Protein AF-K0I917-F1 (afdb_monomer_lite)

pLDDT: mean 79.19, std 11.04, range [44.12, 92.94]

InterPro domains:
  IPR001789 Signal transduction response regulator, receiver domain [PF00072] (1-63)
  IPR001789 Signal transduction response regulator, receiver domain [PS50110] (1-67)
  IPR011006 CheY-like superfamily [SSF52172] (1-67)

Foldseek 3Di:
DADPPDHPLRVQVVVCVVPVPDAAEAEDQDDDDVVNSCVVPVPHDHPYYHYPPDDPVRVVVVVVVVD

Structure (mmCIF, N/CA/C/O backbone):
data_AF-K0I917-F1
#
_entry.id   AF-K0I917-F1
#
loop_
_atom_site.group_PDB
_atom_site.id
_atom_site.type_symbol
_atom_site.label_atom_id
_atom_site.label_alt_id
_atom_site.label_comp_id
_atom_site.label_asym_id
_atom_site.label_entity_id
_atom_site.label_seq_id
_atom_site.pdbx_PDB_ins_code
_atom_site.Cartn_x
_atom_site.Cartn_y
_atom_site.Cartn_z
_atom_site.occupancy
_atom_site.B_iso_or_equiv
_atom_site.auth_seq_id
_atom_site.auth_comp_id
_atom_site.auth_asym_id
_atom_site.auth_atom_id
_atom_site.pdbx_PDB_model_num
ATOM 1 N N . MET A 1 1 ? 3.176 -3.438 -19.417 1.00 44.12 1 MET A N 1
ATOM 2 C CA . MET A 1 1 ? 1.827 -2.852 -19.255 1.00 44.12 1 MET A CA 1
ATOM 3 C C . MET A 1 1 ? 1.222 -3.348 -17.948 1.00 44.12 1 MET A C 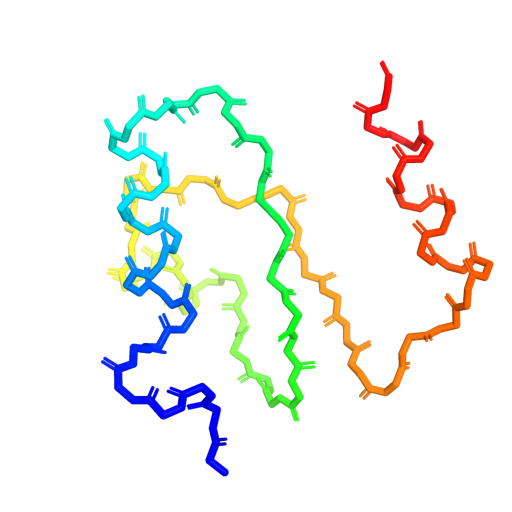1
ATOM 5 O O . MET A 1 1 ? 1.117 -4.554 -17.760 1.00 44.12 1 MET A O 1
ATOM 9 N N . ARG A 1 2 ? 0.923 -2.433 -17.016 1.00 63.56 2 ARG A N 1
ATOM 10 C CA . ARG A 1 2 ? 0.238 -2.721 -15.742 1.00 63.56 2 ARG A CA 1
ATOM 11 C C . ARG A 1 2 ? -1.221 -3.082 -16.065 1.00 63.56 2 ARG A C 1
ATOM 13 O O . ARG A 1 2 ? -1.824 -2.339 -16.821 1.00 63.56 2 ARG A O 1
ATOM 20 N N . MET A 1 3 ? -1.717 -4.209 -15.546 1.00 70.06 3 MET A N 1
ATOM 21 C CA . MET A 1 3 ? -3.118 -4.676 -15.583 1.00 70.06 3 MET A CA 1
ATOM 22 C C . MET A 1 3 ? -3.940 -4.262 -16.834 1.00 70.06 3 MET A C 1
ATOM 24 O O . MET A 1 3 ? -4.507 -3.170 -16.870 1.00 70.06 3 MET A O 1
ATOM 28 N N . PRO A 1 4 ? -4.036 -5.112 -17.876 1.00 71.44 4 PRO A N 1
ATOM 29 C CA . PRO A 1 4 ? -4.815 -4.778 -19.068 1.00 71.44 4 PRO A CA 1
ATOM 30 C C . PRO A 1 4 ? -6.300 -4.577 -18.723 1.00 71.44 4 PRO A C 1
ATOM 32 O O . PRO A 1 4 ? -6.899 -5.389 -18.023 1.00 71.44 4 PRO A O 1
ATOM 35 N N . GLY A 1 5 ? -6.884 -3.479 -19.208 1.00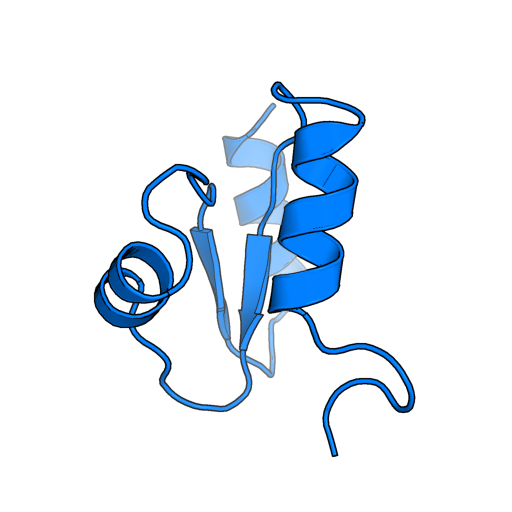 77.88 5 GLY A N 1
ATOM 36 C CA . GLY A 1 5 ? -8.301 -3.135 -19.028 1.00 77.88 5 GLY A CA 1
ATOM 37 C C . GLY A 1 5 ? -8.643 -2.314 -17.776 1.00 77.88 5 GLY A C 1
ATOM 38 O O . GLY A 1 5 ? -9.706 -1.701 -17.748 1.00 77.88 5 GLY A O 1
ATOM 39 N N . MET A 1 6 ? -7.771 -2.258 -16.763 1.00 81.06 6 MET A N 1
ATOM 40 C CA . MET A 1 6 ? -7.975 -1.430 -15.566 1.00 81.06 6 MET A CA 1
ATOM 41 C C . MET A 1 6 ? -6.643 -1.139 -14.886 1.00 81.06 6 MET A C 1
ATOM 43 O O . MET A 1 6 ? -5.894 -2.061 -14.576 1.00 81.06 6 MET A O 1
ATOM 47 N N . ASN A 1 7 ? -6.356 0.124 -14.582 1.00 79.25 7 ASN A N 1
ATOM 48 C CA . ASN A 1 7 ? -5.132 0.460 -13.855 1.00 79.25 7 ASN A CA 1
ATOM 49 C C . ASN A 1 7 ? -5.303 0.310 -12.323 1.00 79.25 7 ASN A C 1
ATOM 51 O O . ASN A 1 7 ? -6.413 0.268 -11.791 1.00 79.25 7 ASN A O 1
ATOM 55 N N . GLY A 1 8 ? -4.184 0.248 -11.591 1.00 79.25 8 GLY A N 1
ATOM 56 C CA . GLY A 1 8 ? -4.203 0.087 -10.129 1.00 79.25 8 GLY A CA 1
ATOM 57 C C . GLY A 1 8 ? -4.889 1.236 -9.372 1.00 79.25 8 GLY A C 1
ATOM 58 O O . GLY A 1 8 ? -5.425 1.012 -8.289 1.00 79.25 8 GLY A O 1
ATOM 59 N N . PHE A 1 9 ? -4.931 2.443 -9.946 1.00 79.88 9 PHE A N 1
ATOM 60 C CA . PHE A 1 9 ? -5.601 3.605 -9.351 1.00 79.88 9 PHE A CA 1
ATOM 61 C C . PHE A 1 9 ? -7.124 3.494 -9.466 1.00 79.88 9 PHE A C 1
ATOM 63 O O . PHE A 1 9 ? -7.846 3.722 -8.496 1.00 79.88 9 PHE A O 1
ATOM 70 N N . GLU A 1 10 ? -7.624 3.088 -10.633 1.00 83.00 10 GLU A N 1
ATOM 71 C CA . GLU A 1 10 ? -9.047 2.834 -10.866 1.00 83.00 10 GLU A CA 1
ATOM 72 C C . GLU A 1 10 ? -9.575 1.732 -9.953 1.00 83.00 10 GLU A C 1
ATOM 74 O O . GLU A 1 10 ? -10.667 1.869 -9.394 1.00 83.00 10 GLU A O 1
ATOM 79 N N . LEU A 1 11 ? -8.784 0.672 -9.765 1.00 87.50 11 LEU A N 1
ATOM 80 C CA . LEU A 1 11 ? -9.109 -0.391 -8.824 1.00 87.50 11 LEU A CA 1
ATOM 81 C C . LEU A 1 11 ? -9.187 0.148 -7.392 1.00 87.50 11 LEU A C 1
ATOM 83 O O . LEU A 1 11 ? -10.199 -0.065 -6.726 1.00 87.50 11 LEU A O 1
ATOM 87 N N . ALA A 1 12 ? -8.168 0.885 -6.935 1.00 84.62 12 ALA A N 1
ATOM 88 C CA . ALA A 1 12 ? -8.148 1.458 -5.588 1.00 84.62 12 ALA A CA 1
ATOM 89 C C . ALA A 1 12 ? -9.369 2.355 -5.327 1.00 84.62 12 ALA A C 1
ATOM 91 O O . ALA A 1 12 ? -9.991 2.263 -4.267 1.00 84.62 12 ALA A O 1
ATOM 92 N N . ARG A 1 13 ? -9.773 3.156 -6.324 1.00 85.94 13 ARG A N 1
ATOM 93 C CA . ARG A 1 13 ? -10.980 3.990 -6.255 1.00 85.94 13 ARG A CA 1
ATOM 94 C C . ARG A 1 13 ? -12.254 3.170 -6.117 1.00 85.94 13 ARG A C 1
ATOM 96 O O . ARG A 1 13 ? -13.059 3.457 -5.235 1.00 85.94 13 ARG A O 1
ATOM 103 N N . LYS A 1 14 ? -12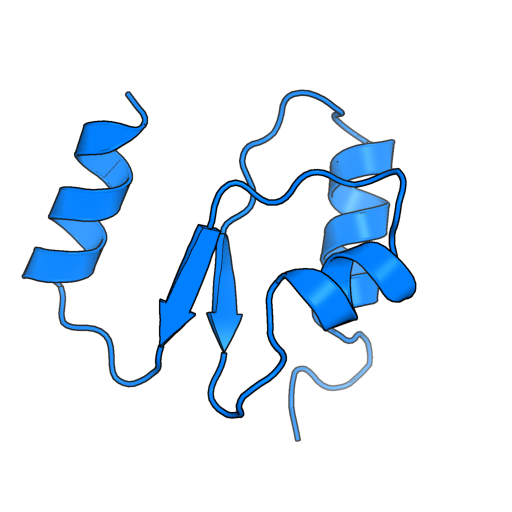.444 2.154 -6.961 1.00 89.75 14 LYS A N 1
ATOM 104 C CA . LYS A 1 14 ? -13.638 1.293 -6.905 1.00 89.75 14 LYS A CA 1
ATOM 105 C C . LYS A 1 14 ? -13.727 0.534 -5.581 1.00 89.75 14 LYS A C 1
ATOM 107 O O . LYS A 1 14 ? -14.798 0.459 -4.992 1.00 89.75 14 LYS A O 1
ATOM 112 N N . VAL A 1 15 ? -12.596 0.027 -5.096 1.00 90.56 15 VAL A N 1
ATOM 113 C CA . VAL A 1 15 ? -12.509 -0.728 -3.842 1.00 90.56 15 VAL A CA 1
ATOM 114 C C . VAL A 1 15 ? -12.825 0.155 -2.630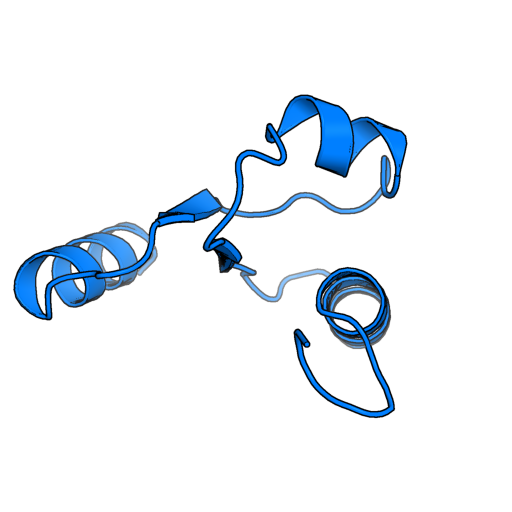 1.00 90.56 15 VAL A C 1
ATOM 116 O O . VAL A 1 15 ? -13.638 -0.246 -1.802 1.00 90.56 15 VAL A O 1
ATOM 119 N N . LYS A 1 16 ? -12.282 1.378 -2.549 1.00 87.88 16 LYS A N 1
ATOM 120 C CA . LYS A 1 16 ? -12.623 2.326 -1.469 1.00 87.88 16 LYS A CA 1
ATOM 121 C C . LYS A 1 16 ? -14.055 2.842 -1.532 1.00 87.88 16 LYS A C 1
ATOM 123 O O . LYS A 1 16 ? -14.652 3.057 -0.486 1.00 87.88 16 LYS A O 1
ATOM 128 N N . ALA A 1 17 ? -14.608 3.028 -2.730 1.00 89.56 17 ALA A N 1
ATOM 129 C CA . ALA A 1 17 ? -16.016 3.391 -2.881 1.00 89.56 17 ALA A CA 1
ATOM 130 C C . ALA A 1 17 ? -16.952 2.278 -2.379 1.00 89.56 17 ALA A C 1
ATOM 132 O O . ALA A 1 17 ? -17.998 2.573 -1.812 1.00 89.56 17 ALA A O 1
ATOM 133 N N . ALA A 1 18 ? -16.564 1.011 -2.562 1.00 92.88 18 ALA A N 1
ATOM 134 C CA . ALA A 1 18 ? -17.313 -0.135 -2.053 1.00 92.88 18 ALA A CA 1
ATOM 135 C C . ALA A 1 18 ? -17.119 -0.354 -0.540 1.00 92.88 18 ALA A C 1
ATOM 137 O O . ALA A 1 18 ? -18.059 -0.745 0.145 1.00 92.88 18 ALA A O 1
ATOM 138 N N . ASN A 1 19 ? -15.913 -0.117 -0.014 1.00 92.06 19 ASN A N 1
ATOM 139 C CA . ASN A 1 19 ? -15.610 -0.208 1.412 1.00 92.06 19 ASN A CA 1
ATOM 140 C C . ASN A 1 19 ? -14.536 0.827 1.807 1.00 92.06 19 ASN A C 1
ATOM 142 O O . ASN A 1 19 ? -13.348 0.600 1.556 1.00 92.06 19 ASN A O 1
ATOM 146 N N . PRO A 1 20 ? -14.914 1.937 2.465 1.00 89.00 20 PRO A N 1
ATOM 147 C CA . PRO A 1 20 ? -13.969 2.971 2.888 1.00 89.00 20 PRO A CA 1
ATOM 148 C C . PRO A 1 20 ? -12.890 2.486 3.869 1.00 89.00 20 PRO A C 1
ATOM 150 O O . PRO A 1 20 ? -11.774 3.011 3.847 1.00 89.00 20 PRO A O 1
ATOM 153 N N . GLU A 1 21 ? -13.172 1.452 4.665 1.00 89.19 21 GLU A N 1
ATOM 154 C CA . GLU A 1 21 ? -12.281 0.946 5.721 1.00 89.19 21 GLU A CA 1
ATOM 155 C C . GLU A 1 21 ? -11.219 -0.036 5.205 1.00 89.19 21 GLU A C 1
ATOM 157 O O . GLU A 1 21 ? -10.247 -0.338 5.899 1.00 89.19 21 GLU A O 1
ATOM 162 N N . ILE A 1 22 ? -11.352 -0.532 3.969 1.00 89.94 22 ILE A N 1
ATOM 163 C CA . ILE A 1 22 ? -10.426 -1.539 3.439 1.00 89.94 22 ILE A CA 1
ATOM 164 C C . ILE A 1 22 ? -9.006 -0.978 3.309 1.00 89.94 22 ILE A C 1
ATOM 166 O O . ILE A 1 22 ? -8.795 0.101 2.750 1.00 89.94 22 ILE A O 1
ATOM 170 N N . LYS A 1 23 ? -8.009 -1.704 3.817 1.00 88.38 23 LYS A N 1
ATOM 171 C CA . LYS A 1 23 ? -6.607 -1.282 3.721 1.00 88.38 23 LYS A CA 1
ATOM 172 C C . LYS A 1 23 ? -6.063 -1.571 2.323 1.00 88.38 23 LYS A C 1
ATOM 174 O O . LYS A 1 23 ? -6.251 -2.668 1.802 1.00 88.38 23 LYS A O 1
ATOM 179 N N . ILE A 1 24 ? -5.382 -0.600 1.716 1.00 86.56 24 ILE A N 1
ATOM 180 C CA . ILE A 1 24 ? -4.828 -0.719 0.360 1.00 86.56 24 ILE A CA 1
ATOM 181 C C . ILE A 1 24 ? -3.325 -0.462 0.387 1.00 86.56 24 ILE A C 1
ATOM 183 O O . ILE A 1 24 ? -2.881 0.613 0.790 1.00 86.56 24 ILE A O 1
ATOM 187 N N . PHE A 1 25 ? -2.563 -1.435 -0.113 1.00 86.25 25 PHE A N 1
ATOM 188 C CA . PHE A 1 25 ? -1.142 -1.298 -0.417 1.00 86.25 25 PHE A CA 1
ATOM 189 C C . PHE A 1 25 ? -0.941 -1.323 -1.928 1.00 86.25 25 PHE A C 1
ATOM 191 O O . PHE A 1 25 ? -1.356 -2.268 -2.602 1.00 86.25 25 PHE A O 1
ATOM 198 N N . LEU A 1 26 ? -0.301 -0.290 -2.471 1.00 82.00 26 LEU A N 1
ATOM 199 C CA . LEU A 1 26 ? 0.009 -0.234 -3.896 1.00 82.00 26 LEU A CA 1
ATOM 200 C C . LEU A 1 26 ? 1.334 -0.928 -4.172 1.00 82.00 26 LEU A C 1
ATOM 202 O O . LEU A 1 26 ? 2.358 -0.567 -3.603 1.00 82.00 26 LEU A O 1
ATOM 206 N N . MET A 1 27 ? 1.330 -1.891 -5.089 1.00 82.25 27 MET A N 1
ATOM 207 C CA . MET A 1 27 ? 2.562 -2.529 -5.539 1.00 82.25 27 MET A CA 1
ATOM 208 C C . MET A 1 27 ? 3.083 -1.831 -6.795 1.00 82.25 27 MET A C 1
ATOM 210 O O . MET A 1 27 ? 2.504 -1.950 -7.877 1.00 82.25 27 MET A O 1
ATOM 214 N N . SER A 1 28 ? 4.178 -1.1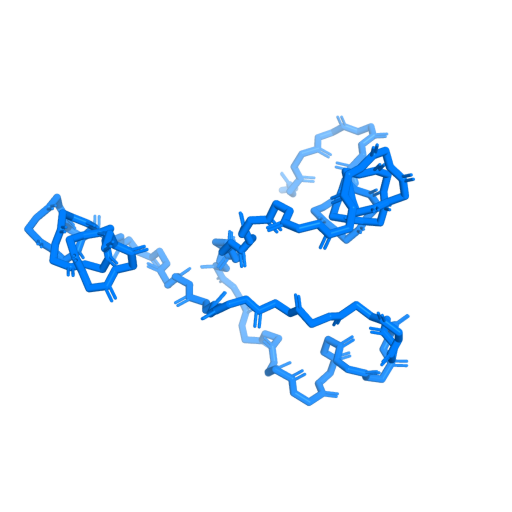01 -6.646 1.00 70.56 28 SER A N 1
ATOM 215 C CA . SER A 1 28 ? 4.805 -0.300 -7.687 1.00 70.56 28 SER A CA 1
ATOM 216 C C . SER A 1 28 ? 6.022 -1.013 -8.287 1.00 70.56 28 SER A C 1
ATOM 218 O O . SER A 1 28 ? 6.782 -1.671 -7.586 1.00 70.56 28 SER A O 1
ATOM 220 N N . ALA A 1 29 ? 6.211 -0.867 -9.601 1.00 54.47 29 ALA A N 1
ATOM 221 C CA . ALA A 1 29 ? 7.478 -1.160 -10.285 1.00 54.47 29 ALA A CA 1
ATOM 222 C C . ALA A 1 29 ? 8.124 0.111 -10.877 1.00 54.47 29 ALA A C 1
ATOM 224 O O . ALA A 1 29 ? 9.100 0.012 -11.603 1.00 54.47 29 ALA A O 1
ATOM 225 N N . PHE A 1 30 ? 7.522 1.285 -10.646 1.00 54.38 30 PHE A N 1
ATOM 226 C CA . PHE A 1 30 ? 8.004 2.587 -11.122 1.00 54.38 30 PHE A CA 1
ATOM 227 C C . PHE A 1 30 ? 7.529 3.669 -10.156 1.00 54.38 30 PHE A C 1
ATOM 229 O O . PHE A 1 30 ? 6.326 3.717 -9.873 1.00 54.38 30 PHE A O 1
ATOM 236 N N . GLU A 1 31 ? 8.489 4.469 -9.690 1.00 54.09 31 GLU A N 1
ATOM 237 C CA . GLU A 1 31 ? 8.425 5.621 -8.783 1.00 54.09 31 GLU A CA 1
ATOM 238 C C . GLU A 1 31 ? 7.214 6.520 -9.056 1.00 54.09 31 GLU A C 1
ATOM 240 O O . GLU A 1 31 ? 7.298 7.511 -9.766 1.00 54.09 31 GLU A O 1
ATOM 245 N N . LEU A 1 32 ? 6.055 6.168 -8.510 1.00 59.94 32 LEU A N 1
ATOM 246 C CA . LEU A 1 32 ? 5.003 7.146 -8.285 1.00 59.94 32 LEU A CA 1
ATOM 247 C C . LEU A 1 32 ? 5.000 7.376 -6.796 1.00 59.94 32 LEU A C 1
ATOM 249 O O . LEU A 1 32 ? 4.657 6.480 -6.028 1.00 59.94 32 LEU A O 1
ATOM 253 N N . SER A 1 33 ? 5.479 8.543 -6.401 1.00 61.69 33 SER A N 1
ATOM 254 C CA . SER A 1 33 ? 5.545 8.927 -4.999 1.00 61.69 33 SER A CA 1
ATOM 255 C C . SER A 1 33 ? 4.137 8.961 -4.392 1.00 61.69 33 SER A C 1
ATOM 257 O O . SER A 1 33 ? 3.144 9.203 -5.081 1.00 61.69 33 SER A O 1
ATOM 259 N N . ILE A 1 34 ? 4.028 8.737 -3.080 1.00 64.06 34 ILE A N 1
ATOM 260 C CA . ILE A 1 34 ? 2.748 8.853 -2.357 1.00 64.06 34 ILE A CA 1
ATOM 261 C C . ILE A 1 34 ? 2.105 10.228 -2.618 1.00 64.06 34 ILE A C 1
ATOM 263 O O . ILE A 1 34 ? 0.891 10.320 -2.759 1.00 64.06 34 ILE A O 1
ATOM 267 N N . SER A 1 35 ? 2.913 11.276 -2.789 1.00 67.44 35 SER A N 1
ATOM 268 C CA . SER A 1 35 ? 2.437 12.622 -3.114 1.00 67.44 35 SER A CA 1
ATOM 269 C C . SER A 1 35 ? 1.832 12.736 -4.519 1.00 67.44 35 SER A C 1
ATOM 271 O O . SER A 1 35 ? 0.895 13.506 -4.722 1.00 67.44 35 SER A O 1
ATOM 273 N N . GLU A 1 36 ? 2.302 11.966 -5.502 1.00 69.06 36 GLU A N 1
ATOM 274 C CA . GLU A 1 36 ? 1.641 11.865 -6.808 1.00 69.06 36 GLU A CA 1
ATOM 275 C C . GLU A 1 36 ? 0.330 11.088 -6.715 1.00 69.06 36 GLU A C 1
ATOM 277 O O . GLU A 1 36 ? -0.649 11.468 -7.357 1.00 69.06 36 GLU A O 1
ATOM 282 N N . PHE A 1 37 ? 0.265 10.057 -5.868 1.00 71.50 37 PHE A N 1
ATOM 283 C CA . PHE A 1 37 ? -0.995 9.367 -5.592 1.00 71.50 37 PHE A CA 1
ATOM 284 C C . PHE A 1 37 ? -2.023 10.301 -4.945 1.00 71.50 37 PHE A C 1
ATOM 286 O O . PHE A 1 37 ? -3.160 10.360 -5.406 1.00 71.50 37 PHE A O 1
ATOM 293 N N . GLU A 1 38 ? -1.624 11.072 -3.934 1.00 70.81 38 GLU A N 1
ATOM 294 C CA . GLU A 1 38 ? -2.494 12.051 -3.273 1.00 70.81 38 GLU A CA 1
ATOM 295 C C . GLU A 1 38 ? -2.967 13.149 -4.234 1.00 70.81 38 GLU A C 1
ATOM 297 O O . GLU A 1 38 ? -4.102 13.603 -4.132 1.00 70.81 38 GLU A O 1
ATOM 302 N N . LYS A 1 39 ? -2.155 13.545 -5.222 1.00 72.81 39 LYS A N 1
ATOM 303 C CA . LYS A 1 39 ? -2.595 14.487 -6.266 1.00 72.81 39 LYS A CA 1
ATOM 304 C C . LYS A 1 39 ? -3.657 13.892 -7.189 1.00 72.81 39 LYS A C 1
ATOM 306 O O . LYS A 1 39 ? -4.572 14.601 -7.596 1.00 72.81 39 LYS A O 1
ATOM 311 N N . VAL A 1 40 ? -3.533 12.611 -7.542 1.00 70.94 40 VAL A N 1
ATOM 312 C CA . VAL A 1 40 ? -4.463 11.935 -8.464 1.00 70.94 40 VAL A CA 1
ATOM 313 C C . VAL A 1 40 ? -5.736 11.475 -7.741 1.00 70.94 40 VAL A C 1
ATOM 315 O O . VAL A 1 40 ? -6.814 11.459 -8.335 1.00 70.94 40 VAL A O 1
ATOM 318 N N . LEU A 1 41 ? -5.632 11.108 -6.462 1.00 71.81 41 LEU A N 1
ATOM 319 C CA . LEU A 1 41 ? -6.720 10.583 -5.635 1.00 71.81 41 LEU A CA 1
ATOM 320 C C . LEU A 1 41 ? -6.672 11.171 -4.206 1.00 71.81 41 LEU A C 1
ATOM 322 O O . LEU A 1 41 ? -6.456 10.432 -3.245 1.00 71.81 41 LEU A O 1
ATOM 326 N N . PRO A 1 42 ? -6.937 12.480 -4.029 1.00 70.25 42 PRO A N 1
ATOM 327 C CA . PRO A 1 42 ? -6.773 13.178 -2.744 1.00 70.25 42 PRO A CA 1
ATOM 328 C C . PRO A 1 42 ? -7.692 12.668 -1.631 1.00 70.25 42 PRO A C 1
ATOM 330 O O . PRO A 1 42 ? -7.386 12.795 -0.449 1.00 70.25 42 PRO A O 1
ATOM 333 N N . SER A 1 43 ? -8.829 12.074 -1.992 1.00 71.06 43 SER A N 1
ATOM 334 C CA . SER A 1 43 ? -9.801 11.528 -1.043 1.00 71.06 43 SER A CA 1
ATOM 335 C C . SER A 1 43 ? -9.509 10.084 -0.626 1.00 71.06 43 SER A C 1
ATOM 337 O O . SER A 1 43 ? -10.206 9.545 0.233 1.00 71.06 43 SER A O 1
ATOM 339 N N . ILE A 1 44 ? -8.516 9.428 -1.234 1.00 72.75 44 ILE A N 1
ATOM 340 C CA . ILE A 1 44 ? -8.180 8.037 -0.941 1.00 72.75 44 ILE A CA 1
ATOM 341 C C . ILE A 1 44 ? -6.879 8.016 -0.160 1.00 72.75 44 ILE A C 1
ATOM 343 O O . ILE A 1 44 ? -5.825 8.364 -0.672 1.00 72.75 44 ILE A O 1
ATOM 347 N N . LYS A 1 45 ? -6.938 7.544 1.084 1.00 73.06 45 LYS A N 1
ATOM 348 C CA . LYS A 1 45 ? -5.732 7.216 1.843 1.00 73.06 45 LYS A CA 1
ATOM 349 C C . LYS A 1 45 ? -5.293 5.797 1.499 1.00 73.06 45 LYS A C 1
ATOM 351 O O . LYS A 1 45 ? -6.049 4.846 1.714 1.00 73.06 45 LYS A O 1
ATOM 356 N N . VAL A 1 46 ? -4.082 5.666 0.969 1.00 75.00 46 VAL A N 1
ATOM 357 C CA . VAL A 1 46 ? -3.379 4.380 0.853 1.00 75.00 46 VAL A CA 1
ATOM 358 C C . VAL A 1 46 ? -2.594 4.107 2.129 1.00 75.00 46 VAL A C 1
ATOM 360 O O . VAL A 1 46 ? -2.071 5.021 2.759 1.00 75.00 46 VAL A O 1
ATOM 363 N N . ASN A 1 47 ? -2.518 2.838 2.518 1.00 81.81 47 ASN A N 1
ATOM 364 C CA . ASN A 1 47 ? -1.837 2.401 3.738 1.00 81.81 47 ASN A CA 1
ATOM 365 C C . ASN A 1 47 ? -0.332 2.214 3.530 1.00 81.81 47 ASN A C 1
ATOM 367 O O . ASN A 1 47 ? 0.416 2.129 4.500 1.00 81.81 47 ASN A O 1
ATOM 371 N N . GLY A 1 48 ? 0.111 2.158 2.275 1.00 77.44 48 GLY A N 1
ATOM 372 C CA . GLY A 1 48 ? 1.522 2.139 1.937 1.00 77.44 48 GLY A CA 1
ATOM 373 C C . GLY A 1 48 ? 1.788 1.720 0.500 1.00 77.44 48 GLY A C 1
ATOM 374 O O . GLY A 1 48 ? 0.877 1.430 -0.284 1.00 77.44 48 GLY A O 1
ATOM 375 N N . MET A 1 49 ? 3.075 1.669 0.179 1.00 78.56 49 MET A N 1
ATOM 376 C CA . MET A 1 49 ? 3.590 1.193 -1.094 1.00 78.56 49 MET A CA 1
ATOM 377 C C . MET A 1 49 ? 4.538 0.014 -0.897 1.00 78.56 49 MET A C 1
ATOM 379 O O . MET A 1 49 ? 5.214 -0.108 0.120 1.00 78.56 49 MET A O 1
ATOM 383 N N . LEU A 1 50 ? 4.559 -0.850 -1.903 1.00 82.19 50 LEU A N 1
ATOM 384 C CA . LEU A 1 50 ? 5.368 -2.052 -1.999 1.00 82.19 50 LEU A CA 1
ATOM 385 C C . LEU A 1 50 ? 6.160 -1.995 -3.302 1.00 82.19 50 LEU A C 1
ATOM 387 O O . LEU A 1 50 ? 5.568 -1.997 -4.382 1.00 82.19 50 LEU A O 1
ATOM 391 N N . GLU A 1 51 ? 7.483 -1.953 -3.217 1.00 79.25 51 GLU A N 1
ATOM 392 C CA . GLU A 1 51 ? 8.344 -1.991 -4.398 1.00 79.25 51 GLU A CA 1
ATOM 393 C C . GLU A 1 51 ? 8.560 -3.426 -4.875 1.00 79.25 51 GLU A C 1
ATOM 395 O O . GLU A 1 51 ? 8.664 -4.361 -4.078 1.00 79.25 51 GLU A O 1
ATOM 400 N N . LYS A 1 52 ? 8.601 -3.614 -6.196 1.00 80.38 52 LYS A N 1
ATOM 401 C CA . LYS A 1 52 ? 8.931 -4.903 -6.807 1.00 80.38 52 LYS A CA 1
ATOM 402 C C . LYS A 1 52 ? 10.408 -4.938 -7.228 1.00 80.38 52 LYS A C 1
ATOM 404 O O . LYS A 1 52 ? 10.856 -3.981 -7.851 1.00 80.38 52 LYS A O 1
ATOM 409 N N . PRO A 1 53 ? 11.116 -6.062 -7.009 1.00 86.50 53 PRO A N 1
ATOM 410 C CA . PRO A 1 53 ? 10.635 -7.293 -6.373 1.00 86.50 53 PRO A CA 1
ATOM 411 C C . PRO A 1 53 ? 10.530 -7.160 -4.843 1.00 86.50 53 PRO A C 1
ATOM 413 O O . PRO A 1 53 ? 11.419 -6.618 -4.199 1.00 86.50 53 PRO A O 1
ATOM 416 N N . VAL A 1 54 ? 9.462 -7.712 -4.258 1.00 85.44 54 VAL A N 1
ATOM 417 C CA . VAL A 1 54 ? 9.282 -7.784 -2.798 1.00 85.44 54 VAL A CA 1
ATOM 418 C C . VAL A 1 54 ? 9.613 -9.192 -2.308 1.00 85.44 54 VAL A C 1
ATOM 420 O O . VAL A 1 54 ? 9.196 -10.179 -2.916 1.00 85.44 54 VAL A O 1
ATOM 423 N N . SER A 1 55 ? 10.347 -9.304 -1.201 1.00 89.94 55 SER A N 1
ATOM 424 C CA . SER A 1 55 ? 10.593 -10.598 -0.560 1.00 89.94 55 SER A CA 1
ATOM 425 C C . SER A 1 55 ? 9.393 -11.039 0.285 1.00 89.94 55 SER A C 1
ATOM 427 O O . SER A 1 55 ? 8.696 -10.216 0.881 1.00 89.94 55 SER A O 1
ATOM 429 N N . MET A 1 56 ? 9.175 -12.352 0.406 1.00 91.12 56 MET A N 1
ATOM 430 C CA . MET A 1 56 ? 8.088 -12.889 1.240 1.00 91.12 56 MET A CA 1
ATOM 431 C C . MET A 1 56 ? 8.196 -12.443 2.702 1.00 91.12 56 MET A C 1
ATOM 433 O O . MET A 1 56 ? 7.191 -12.091 3.310 1.00 91.12 56 MET A O 1
ATOM 437 N N . HIS A 1 57 ? 9.412 -12.377 3.250 1.00 92.94 57 HIS A N 1
ATOM 438 C CA . HIS A 1 57 ? 9.649 -11.898 4.614 1.00 92.94 57 HIS A CA 1
ATOM 439 C C . HIS A 1 57 ? 9.202 -10.442 4.805 1.00 92.94 57 HIS A C 1
ATOM 441 O O . HIS A 1 57 ? 8.565 -10.111 5.807 1.00 92.94 57 HIS A O 1
ATOM 447 N N . MET A 1 58 ? 9.498 -9.573 3.832 1.00 87.75 58 MET A N 1
ATOM 448 C CA . MET A 1 58 ? 9.083 -8.170 3.864 1.00 87.75 58 MET A CA 1
ATOM 449 C C . MET A 1 58 ? 7.562 -8.043 3.745 1.00 87.75 58 MET A C 1
ATOM 451 O O . MET A 1 58 ? 6.953 -7.283 4.496 1.00 87.75 58 MET A O 1
ATOM 455 N N . LEU A 1 59 ? 6.946 -8.828 2.855 1.00 89.94 59 LEU A N 1
ATOM 456 C CA . LEU A 1 59 ? 5.496 -8.853 2.683 1.00 89.94 59 LEU A CA 1
ATOM 457 C C . LEU A 1 59 ? 4.779 -9.281 3.973 1.00 89.94 59 LEU A C 1
ATOM 459 O O . LEU A 1 59 ? 3.874 -8.582 4.425 1.00 89.94 59 LEU A O 1
ATOM 463 N N . VAL A 1 60 ? 5.212 -10.380 4.601 1.00 92.38 60 VAL A N 1
ATOM 464 C CA . VAL A 1 60 ? 4.639 -10.853 5.874 1.00 92.38 60 VAL A CA 1
ATOM 465 C C . VAL A 1 60 ? 4.812 -9.801 6.968 1.00 92.38 60 VAL A C 1
ATOM 467 O O . VAL A 1 60 ? 3.848 -9.475 7.655 1.00 92.38 60 VAL A O 1
ATOM 470 N N . SER A 1 61 ? 6.003 -9.211 7.090 1.00 90.62 61 SER A N 1
ATOM 471 C CA . SER A 1 61 ? 6.273 -8.173 8.095 1.00 90.62 61 SER A CA 1
ATOM 472 C C . SER A 1 61 ? 5.364 -6.951 7.936 1.00 90.62 61 SER A C 1
ATOM 474 O O . SER A 1 61 ? 4.942 -6.358 8.927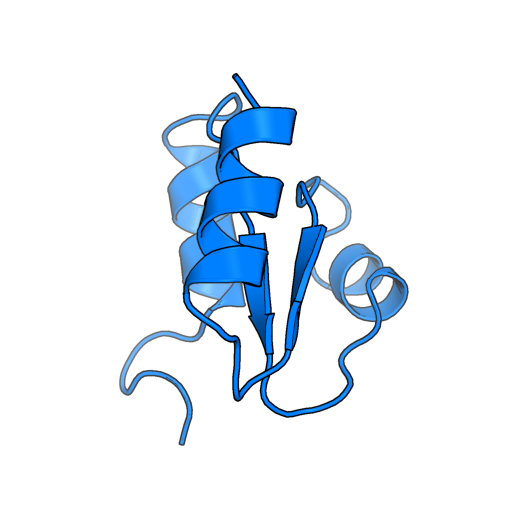 1.00 90.62 61 SER A O 1
ATOM 476 N N . LEU A 1 62 ? 5.052 -6.564 6.697 1.00 87.88 62 LEU A N 1
ATOM 477 C CA . LEU A 1 62 ? 4.141 -5.455 6.415 1.00 87.88 62 LEU A CA 1
ATOM 478 C C . LEU A 1 62 ? 2.693 -5.789 6.765 1.00 87.88 62 LEU A C 1
ATOM 480 O O . LEU A 1 62 ? 2.015 -4.943 7.337 1.00 87.88 62 LEU A O 1
ATOM 484 N N . ILE A 1 63 ? 2.238 -7.007 6.468 1.00 89.50 63 ILE A N 1
ATOM 485 C CA . ILE A 1 63 ? 0.880 -7.453 6.809 1.00 89.50 63 ILE A CA 1
ATOM 486 C C . ILE A 1 63 ? 0.707 -7.528 8.329 1.00 89.50 63 ILE A C 1
ATOM 488 O O . ILE A 1 63 ? -0.271 -7.003 8.851 1.00 89.50 63 ILE A O 1
ATOM 492 N N . VAL A 1 64 ? 1.672 -8.111 9.047 1.00 91.81 64 VAL A N 1
ATOM 493 C CA . VAL A 1 64 ? 1.619 -8.249 10.514 1.00 91.81 64 VAL A CA 1
ATOM 494 C C . VAL A 1 64 ? 1.555 -6.889 11.213 1.00 91.81 64 VAL A C 1
ATOM 496 O O . VAL A 1 64 ? 0.826 -6.751 12.184 1.00 91.81 64 VAL A O 1
ATOM 499 N N . LYS A 1 65 ? 2.234 -5.855 10.696 1.00 87.81 65 LYS A N 1
ATOM 500 C CA . LYS A 1 65 ? 2.145 -4.479 11.230 1.00 87.81 65 LYS A CA 1
ATOM 501 C C . LYS A 1 65 ? 0.764 -3.824 11.075 1.00 87.81 65 LYS A C 1
ATOM 503 O O . LYS A 1 65 ? 0.569 -2.718 11.570 1.00 87.81 65 LYS A O 1
ATOM 508 N N . GLN A 1 66 ? -0.146 -4.433 10.317 1.00 82.06 66 GLN A N 1
ATOM 509 C CA . GLN A 1 66 ? -1.476 -3.899 10.021 1.00 82.06 66 GLN A CA 1
ATOM 510 C C . GLN A 1 66 ? -2.605 -4.696 10.680 1.00 82.06 66 GLN A C 1
ATOM 512 O O . GLN A 1 66 ? -3.763 -4.305 10.512 1.00 82.06 66 GLN A O 1
ATOM 517 N N . LEU A 1 67 ? -2.291 -5.793 11.368 1.00 80.81 67 LEU A N 1
ATOM 518 C CA . LEU A 1 67 ? -3.217 -6.496 12.256 1.00 80.81 67 LEU A CA 1
ATOM 519 C C . LEU A 1 67 ? -3.269 -5.771 13.603 1.00 80.81 67 LEU A C 1
ATOM 521 O O . LEU A 1 67 ? -4.396 -5.637 14.122 1.00 80.81 67 LEU A O 1
#

Radius of gyration: 12.41 Å; chains: 1; bounding box: 28×27×32 Å

Sequence (67 aa):
MRMPGMNGFELARKVKAANPEIKIFLMSAFELSISEFEKVLPSIKVNGMLEKPVSMHMLVSLIVKQL

Organism: Nitrososphaera gargensis (strain Ga9.2) (NCBI:txid1237085)

Secondary structure (DSSP, 8-state):
--STTS-HHHHHHHHHHH-TT---EEEESS---HHHHHHH-TT----EEEESSPPHHHHHHHHHTT-